Protein AF-A0A2H6GKY4-F1 (afdb_monomer)

Mean predicted aligned error: 10.93 Å

pLDDT: mean 76.12, std 16.2, range [36.59, 93.25]

Solvent-accessible surface area (backbone atoms only — not comparable to full-atom values): 4920 Å² total; per-residue (Å²): 134,86,81,76,79,70,80,80,67,82,73,73,87,57,88,72,85,43,47,17,75,69,79,67,46,75,46,85,78,78,61,65,46,74,50,73,51,74,56,103,89,46,75,46,82,43,34,19,66,37,69,69,43,51,68,30,88,86,36,87,82,29,72,89,76,52,78,79,76,82,84,130

Foldseek 3Di:
DDPPPPPPPVPCPDCPFAAAPQPRHTADDAFPDWDWDDDPHDTDIHGHNDPCSVPPPVDPPPPVPDPDPDDD

Radius of gyration: 15.69 Å; Cα contacts (8 Å, |Δi|>4): 81; chains: 1; bounding box: 42×39×30 Å

Secondary structure (DSSP, 8-state):
------------SS---EEBTTT-PEE-SS-SEEEEEEETTEEEEEEESSHHHHS-TT-TT-GGGSPPPPP-

Structure (mmCIF, N/CA/C/O backbone):
data_AF-A0A2H6GKY4-F1
#
_entry.id   AF-A0A2H6GKY4-F1
#
loop_
_atom_site.group_PDB
_atom_site.id
_atom_site.type_symbol
_atom_site.label_atom_id
_atom_site.label_alt_id
_atom_site.label_comp_id
_atom_site.label_asym_id
_atom_site.label_entity_id
_atom_site.label_seq_id
_atom_site.pdbx_PDB_ins_code
_atom_site.Cartn_x
_atom_site.Cartn_y
_atom_site.Cartn_z
_atom_site.occupancy
_atom_site.B_iso_or_equiv
_atom_site.auth_seq_id
_atom_site.auth_comp_id
_atom_site.auth_asym_id
_atom_site.auth_atom_id
_atom_site.pdbx_PDB_model_num
ATOM 1 N N . MET A 1 1 ? -13.751 32.331 -15.138 1.00 36.59 1 MET A N 1
ATOM 2 C CA . MET A 1 1 ? -14.389 31.001 -15.056 1.00 36.59 1 MET A CA 1
ATOM 3 C C . MET A 1 1 ? -13.757 30.277 -13.881 1.00 36.59 1 MET A C 1
ATOM 5 O O . MET A 1 1 ? -12.598 29.914 -13.984 1.00 36.59 1 MET A O 1
ATOM 9 N N . ASN A 1 2 ? -14.463 30.158 -12.753 1.00 42.47 2 ASN A N 1
ATOM 10 C CA . ASN A 1 2 ? -13.992 29.372 -11.610 1.00 42.47 2 ASN A CA 1
ATOM 11 C C . ASN A 1 2 ? -14.465 27.934 -11.807 1.00 42.47 2 ASN A C 1
ATOM 13 O O . ASN A 1 2 ? -15.630 27.624 -11.568 1.00 42.47 2 ASN A O 1
ATOM 17 N N . THR A 1 3 ? -13.578 27.067 -12.280 1.00 46.22 3 THR A N 1
ATOM 18 C CA . THR A 1 3 ? -13.797 25.622 -12.255 1.00 46.22 3 THR A CA 1
ATOM 19 C C . THR A 1 3 ? -13.685 25.147 -10.812 1.00 46.22 3 THR A C 1
ATOM 21 O O . THR A 1 3 ? -12.594 24.883 -10.314 1.00 46.22 3 THR A O 1
ATOM 24 N N . PHE A 1 4 ? -14.825 25.063 -10.125 1.00 46.44 4 PHE A N 1
ATOM 25 C CA . PHE A 1 4 ? -14.953 24.244 -8.927 1.00 46.44 4 PHE A CA 1
ATOM 26 C C . PHE A 1 4 ? -14.788 22.783 -9.357 1.00 46.44 4 PHE A C 1
ATOM 28 O O . PHE A 1 4 ? -15.742 22.152 -9.808 1.00 46.44 4 PHE A O 1
ATOM 35 N N . PHE A 1 5 ? -13.577 22.241 -9.228 1.00 49.84 5 PHE A N 1
ATOM 36 C CA . PHE A 1 5 ? -13.408 20.798 -9.096 1.00 49.84 5 PHE A CA 1
ATOM 37 C C . PHE A 1 5 ? -14.050 20.415 -7.757 1.00 49.84 5 PHE A C 1
ATOM 39 O O . PHE A 1 5 ? -13.429 20.462 -6.698 1.00 49.84 5 PHE A O 1
ATOM 46 N N . SER A 1 6 ? -15.357 20.156 -7.801 1.00 53.81 6 SER A N 1
ATOM 47 C CA . SER A 1 6 ? -16.101 19.536 -6.712 1.00 53.81 6 SER A CA 1
ATOM 48 C C . SER A 1 6 ? -15.362 18.261 -6.334 1.00 53.81 6 SER A C 1
ATOM 50 O O . SER A 1 6 ? -15.213 17.380 -7.180 1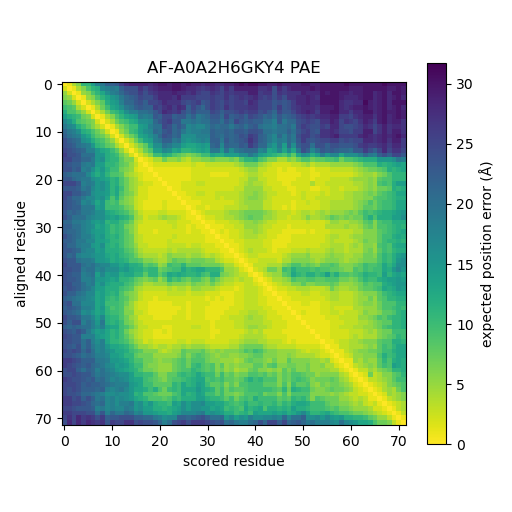.00 53.81 6 SER A O 1
ATOM 52 N N . GLN A 1 7 ? -14.874 18.214 -5.093 1.00 50.94 7 GLN A N 1
ATOM 53 C CA . GLN A 1 7 ? -14.187 17.088 -4.468 1.00 50.94 7 GLN A CA 1
ATOM 54 C C . GLN A 1 7 ? -14.793 15.769 -4.950 1.00 50.94 7 GLN A C 1
ATOM 56 O O . GLN A 1 7 ? -15.858 15.365 -4.483 1.00 50.94 7 GLN A O 1
ATOM 61 N N . SER A 1 8 ? -14.127 15.103 -5.894 1.00 48.06 8 SER A N 1
ATOM 62 C CA . SER A 1 8 ? -14.432 13.715 -6.216 1.00 48.06 8 SER A CA 1
ATOM 63 C C . SER A 1 8 ? -13.932 12.893 -5.040 1.00 48.06 8 SER A C 1
ATOM 65 O O . SER A 1 8 ? -12.856 12.312 -5.079 1.00 48.06 8 SER A O 1
ATOM 67 N N . ARG A 1 9 ? -14.692 12.900 -3.944 1.00 51.59 9 ARG A N 1
ATOM 68 C CA . ARG A 1 9 ? -14.624 11.809 -2.987 1.00 51.59 9 ARG A CA 1
ATOM 69 C C . ARG A 1 9 ? -15.220 10.651 -3.757 1.00 51.59 9 ARG A C 1
ATOM 71 O O . ARG A 1 9 ? -16.418 10.682 -4.044 1.00 51.59 9 ARG A O 1
ATOM 78 N N . LEU A 1 10 ? -14.385 9.700 -4.167 1.00 49.66 10 LEU A N 1
ATOM 79 C CA . LEU A 1 10 ? -14.834 8.339 -4.434 1.00 49.66 10 LEU A CA 1
ATOM 80 C C . LEU A 1 10 ? -15.690 7.950 -3.224 1.00 49.66 10 LEU A C 1
ATOM 82 O O . LEU A 1 10 ? -15.177 7.594 -2.171 1.00 49.66 10 LEU A O 1
ATOM 86 N N . CYS A 1 11 ? -17.001 8.176 -3.322 1.00 44.50 11 CYS A N 1
ATOM 87 C CA . CYS A 1 11 ? -17.933 7.819 -2.276 1.00 44.50 11 CYS A CA 1
ATOM 88 C C . CYS A 1 11 ? -17.951 6.304 -2.321 1.00 44.50 11 CYS A C 1
ATOM 90 O O . CYS A 1 11 ? -18.523 5.729 -3.251 1.00 44.50 11 CYS A O 1
ATOM 92 N N . THR A 1 12 ? -17.276 5.685 -1.356 1.00 52.78 12 THR A N 1
ATOM 93 C CA . THR A 1 12 ? -17.251 4.248 -1.080 1.00 52.78 12 THR A CA 1
ATOM 94 C C . THR A 1 12 ? -18.662 3.786 -0.715 1.00 52.78 12 THR A C 1
ATOM 96 O O . THR A 1 12 ? -19.007 3.465 0.418 1.00 52.78 12 THR A O 1
ATOM 99 N N . THR A 1 13 ? -19.538 3.794 -1.714 1.00 45.47 13 THR A N 1
ATOM 100 C CA . THR A 1 13 ? -20.876 3.211 -1.692 1.00 45.47 13 THR A CA 1
ATOM 101 C C . THR A 1 13 ? -20.705 1.706 -1.855 1.00 45.47 13 THR A C 1
ATOM 103 O O . THR A 1 13 ? -20.921 1.124 -2.910 1.00 45.47 13 THR A O 1
ATOM 106 N N . GLY A 1 14 ? -20.207 1.100 -0.782 1.00 47.44 14 GLY A N 1
ATOM 107 C CA . GLY A 1 14 ? -19.768 -0.283 -0.707 1.00 47.44 14 GLY A CA 1
ATOM 108 C C . GLY A 1 14 ? -18.487 -0.320 0.108 1.00 47.44 14 GLY A C 1
ATOM 109 O O . GLY A 1 14 ? -17.477 0.237 -0.310 1.00 47.44 14 GLY A O 1
ATOM 110 N N . THR A 1 15 ? -18.530 -0.938 1.287 1.00 53.09 15 THR A N 1
ATOM 111 C CA . THR A 1 15 ? -17.339 -1.261 2.078 1.00 53.09 15 THR A CA 1
ATOM 112 C C . THR A 1 15 ? -16.507 -2.263 1.289 1.00 53.09 15 THR A C 1
ATOM 114 O O . THR A 1 15 ? -16.615 -3.474 1.494 1.00 53.09 15 THR A O 1
ATOM 117 N N . VAL A 1 16 ? -15.725 -1.773 0.329 1.00 65.06 16 VAL A N 1
ATOM 118 C CA . VAL A 1 16 ? -14.592 -2.520 -0.200 1.00 65.06 16 VAL A CA 1
ATOM 119 C C . VAL A 1 16 ? -13.726 -2.788 1.022 1.00 65.06 16 VAL A C 1
ATOM 121 O O . VAL A 1 16 ? -13.338 -1.855 1.719 1.00 65.06 16 VAL A O 1
ATOM 124 N N . ASN A 1 17 ? -13.560 -4.060 1.384 1.00 77.69 17 ASN A N 1
ATOM 125 C CA . ASN A 1 17 ? -12.690 -4.400 2.499 1.00 77.69 17 ASN A CA 1
ATOM 126 C C . ASN A 1 17 ? -11.279 -3.982 2.086 1.00 77.69 17 ASN A C 1
ATOM 128 O O . ASN A 1 17 ? -10.722 -4.583 1.172 1.00 77.69 17 ASN A O 1
ATOM 132 N N . LEU A 1 18 ? -10.762 -2.938 2.724 1.00 88.19 18 LEU A N 1
ATOM 133 C CA . LEU A 1 18 ? -9.405 -2.459 2.524 1.00 88.19 18 LEU A CA 1
ATOM 134 C C . LEU A 1 18 ? -8.464 -3.303 3.384 1.00 88.19 18 LEU A C 1
ATOM 136 O O . LEU A 1 18 ? -8.792 -3.644 4.527 1.00 88.19 18 LEU A O 1
ATOM 140 N N . TRP A 1 19 ? -7.311 -3.647 2.830 1.00 91.56 19 TRP A N 1
ATOM 141 C CA . TRP A 1 19 ? -6.297 -4.465 3.486 1.00 91.56 19 TRP A CA 1
ATOM 142 C C . TRP A 1 19 ? -4.948 -3.787 3.323 1.00 91.56 19 TRP A C 1
ATOM 144 O O . TRP A 1 19 ? -4.639 -3.280 2.249 1.00 91.56 19 TRP A O 1
ATOM 154 N N . CYS A 1 20 ? -4.164 -3.766 4.394 1.00 91.12 20 CYS A N 1
ATOM 155 C CA . CYS A 1 20 ? -2.823 -3.214 4.356 1.00 91.12 20 CYS A CA 1
ATOM 156 C C . CYS A 1 20 ? -1.897 -4.156 3.588 1.00 91.12 20 CYS A C 1
ATOM 158 O O . CYS A 1 20 ? -1.741 -5.313 3.980 1.00 91.12 20 CYS A O 1
ATOM 160 N N . GLU A 1 21 ? -1.231 -3.647 2.559 1.00 91.06 21 GLU A N 1
ATOM 161 C CA . GLU A 1 21 ? -0.273 -4.425 1.766 1.00 91.06 21 GLU A CA 1
ATOM 162 C C . GLU A 1 21 ? 0.930 -4.900 2.595 1.00 91.06 21 GLU A C 1
ATOM 164 O O . GLU A 1 21 ? 1.435 -6.001 2.409 1.00 91.06 21 GLU A O 1
ATOM 169 N N . SER A 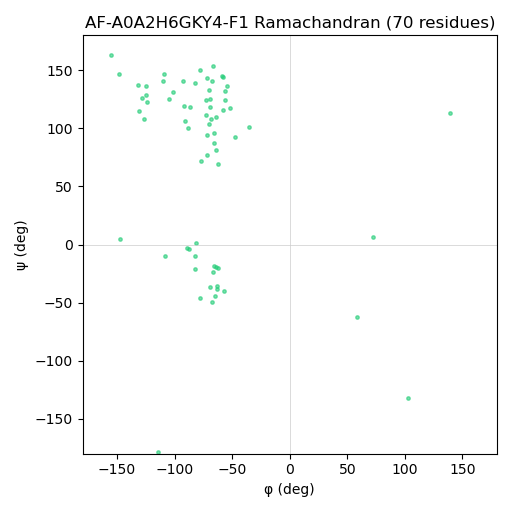1 22 ? 1.378 -4.080 3.550 1.00 91.50 22 SER A N 1
ATOM 170 C CA . SER A 1 22 ? 2.600 -4.347 4.320 1.00 91.50 22 SER A CA 1
ATOM 171 C C . SER A 1 22 ? 2.391 -5.394 5.421 1.00 91.50 22 SER A C 1
ATOM 173 O O . SER A 1 22 ? 3.197 -6.308 5.572 1.00 91.50 22 SER A O 1
ATOM 175 N N . CYS A 1 23 ? 1.308 -5.283 6.201 1.00 91.62 23 CYS A N 1
ATOM 176 C CA . CYS A 1 23 ? 1.065 -6.160 7.357 1.00 91.62 23 CYS A CA 1
ATOM 177 C C . CYS A 1 23 ? -0.074 -7.172 7.162 1.00 91.62 23 CYS A C 1
ATOM 179 O O . CYS A 1 23 ? -0.241 -8.063 7.994 1.00 91.62 23 CYS A O 1
ATOM 181 N N . GLY A 1 24 ? -0.871 -7.052 6.095 1.00 91.25 24 GLY A N 1
ATOM 182 C CA . GLY A 1 24 ? -2.005 -7.937 5.817 1.00 91.25 24 GLY A CA 1
ATOM 183 C C . GLY A 1 24 ? -3.216 -7.743 6.737 1.00 91.25 24 GLY A C 1
ATOM 184 O O . GLY A 1 24 ? -4.166 -8.522 6.664 1.00 91.25 24 GLY A O 1
ATOM 185 N N . GLU A 1 25 ? -3.211 -6.732 7.610 1.00 93.25 25 GLU A N 1
ATOM 186 C CA . GLU A 1 25 ? -4.354 -6.430 8.472 1.00 93.25 25 GLU A CA 1
ATOM 187 C C . GLU A 1 25 ? -5.457 -5.688 7.713 1.00 93.25 25 GLU A C 1
ATOM 189 O O . GLU A 1 25 ? -5.211 -4.917 6.781 1.00 93.25 25 GLU A O 1
ATOM 194 N N . LYS A 1 26 ? -6.703 -5.905 8.138 1.00 92.50 26 LYS A N 1
ATOM 195 C CA . LYS A 1 26 ? -7.853 -5.179 7.604 1.00 92.50 26 LYS A CA 1
ATOM 196 C C . LYS A 1 26 ? -7.805 -3.723 8.068 1.00 92.50 26 LYS A C 1
ATOM 198 O O . LYS A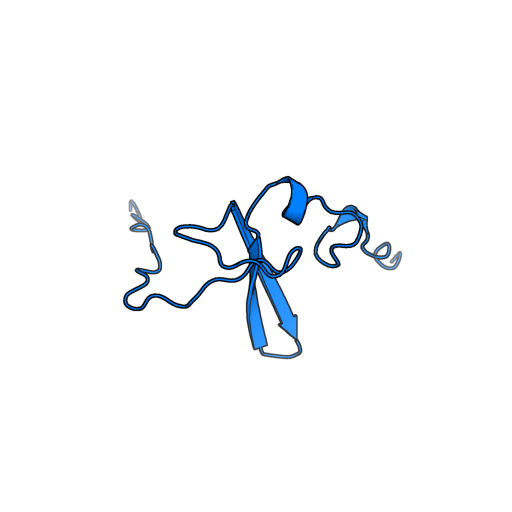 1 26 ? -7.661 -3.458 9.259 1.00 92.50 26 LYS A O 1
ATOM 203 N N . ILE A 1 27 ? -8.013 -2.792 7.145 1.00 89.56 27 ILE A N 1
ATOM 204 C CA . ILE A 1 27 ? -8.108 -1.365 7.451 1.00 89.56 27 ILE A CA 1
ATOM 205 C C . ILE A 1 27 ? -9.559 -1.039 7.819 1.00 89.56 27 ILE A C 1
ATOM 207 O O . ILE A 1 27 ? -10.483 -1.213 7.017 1.00 89.56 27 ILE A O 1
ATOM 211 N N . GLU A 1 28 ? -9.767 -0.572 9.050 1.00 88.19 28 GLU A N 1
ATOM 212 C CA . GLU A 1 28 ? -11.053 -0.039 9.499 1.00 88.19 28 GLU A CA 1
ATOM 213 C C . GLU A 1 28 ? -11.110 1.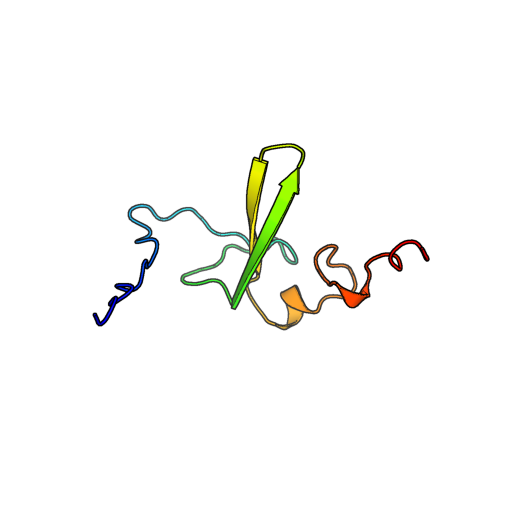472 9.243 1.00 88.19 28 GLU A C 1
ATOM 215 O O . GLU A 1 28 ? -10.486 2.258 9.951 1.00 88.19 28 GLU A O 1
ATOM 220 N N . GLY A 1 29 ? -11.878 1.886 8.231 1.00 84.62 29 GLY A N 1
ATOM 221 C CA . GLY A 1 29 ? -12.044 3.297 7.874 1.00 84.62 29 GLY A CA 1
ATOM 222 C C . GLY A 1 29 ? -11.221 3.696 6.652 1.00 84.62 29 GLY A C 1
ATOM 223 O O . GLY A 1 29 ? -11.297 3.028 5.623 1.00 84.62 29 GLY A O 1
ATOM 224 N N . GLU A 1 30 ? -10.503 4.814 6.750 1.00 87.94 30 GLU A N 1
ATOM 225 C CA . GLU A 1 30 ? -9.659 5.330 5.667 1.00 87.94 30 GLU A CA 1
ATOM 226 C C . GLU A 1 30 ? -8.218 4.809 5.809 1.00 87.94 30 GLU A C 1
ATOM 228 O O . GLU A 1 30 ? -7.713 4.714 6.933 1.00 87.94 30 GLU A O 1
ATOM 233 N N . PRO A 1 31 ? -7.548 4.462 4.697 1.00 90.62 31 PRO A N 1
ATOM 234 C CA . PRO A 1 31 ? -6.134 4.118 4.719 1.00 90.62 31 PRO A CA 1
ATOM 235 C C . PRO A 1 31 ? -5.292 5.348 5.082 1.00 90.62 31 PRO A C 1
ATOM 237 O O . PRO A 1 31 ? -5.692 6.488 4.846 1.00 90.62 31 PRO A O 1
ATOM 240 N N . TYR A 1 32 ? -4.112 5.113 5.654 1.00 90.19 32 TYR A N 1
ATOM 241 C CA . TYR A 1 32 ? -3.130 6.169 5.900 1.00 90.19 32 TYR A CA 1
ATOM 242 C C . TYR A 1 32 ? -2.616 6.760 4.583 1.00 90.19 32 TYR A C 1
ATOM 244 O O . TYR A 1 32 ? -2.517 7.977 4.454 1.00 90.19 32 TYR A O 1
ATOM 252 N N . GLU A 1 33 ? -2.303 5.889 3.625 1.00 89.25 33 GLU A N 1
ATOM 253 C CA . GLU A 1 33 ? -1.824 6.251 2.294 1.00 89.25 33 GLU A CA 1
ATOM 254 C C . GLU A 1 33 ? -2.310 5.205 1.284 1.00 89.25 33 GLU A C 1
ATOM 256 O O . GLU A 1 33 ? -2.409 4.017 1.619 1.00 89.25 33 GLU A O 1
ATOM 261 N N . THR A 1 34 ? -2.584 5.644 0.055 1.00 88.75 34 THR A N 1
ATOM 262 C CA . THR A 1 34 ? -2.960 4.766 -1.062 1.00 88.75 34 THR A CA 1
ATOM 263 C C . THR A 1 34 ? -2.064 5.067 -2.257 1.00 88.75 34 THR A C 1
ATOM 265 O O . THR A 1 34 ? -1.984 6.202 -2.726 1.00 88.75 34 THR A O 1
ATOM 268 N N . THR A 1 35 ? -1.423 4.032 -2.792 1.00 86.88 35 THR A N 1
ATOM 269 C CA . THR A 1 35 ? -0.670 4.091 -4.052 1.00 86.88 35 THR A CA 1
ATOM 270 C C . THR A 1 35 ? -1.339 3.216 -5.110 1.00 86.88 35 THR A C 1
ATOM 272 O O . THR A 1 35 ? -2.385 2.616 -4.866 1.00 86.88 35 THR A O 1
ATOM 275 N N . PHE A 1 36 ? -0.760 3.146 -6.304 1.00 85.75 36 PHE A N 1
ATOM 276 C CA . PHE A 1 36 ? -1.276 2.328 -7.395 1.00 85.75 36 PHE A CA 1
ATOM 277 C C . PHE A 1 36 ? -0.202 1.379 -7.908 1.00 85.75 36 PHE A C 1
ATOM 279 O O . PHE A 1 36 ? 0.896 1.803 -8.276 1.00 85.75 36 PHE A O 1
ATOM 286 N N . SER A 1 37 ? -0.551 0.097 -7.986 1.00 83.19 37 SER A N 1
ATOM 287 C CA . SER A 1 37 ? 0.226 -0.896 -8.717 1.00 83.19 37 SER A CA 1
ATOM 288 C C . SER A 1 37 ? -0.297 -0.978 -10.145 1.00 83.19 37 SER A C 1
ATOM 290 O O . SER A 1 37 ? -1.472 -1.264 -10.379 1.00 83.19 37 SER A O 1
ATOM 292 N N . GLY A 1 38 ? 0.567 -0.670 -11.110 1.00 81.69 38 GLY A N 1
ATOM 293 C CA . GLY A 1 38 ? 0.240 -0.718 -12.529 1.00 81.69 38 GLY A CA 1
ATOM 294 C C . GLY A 1 38 ? 0.854 -1.940 -13.203 1.00 81.69 38 GLY A C 1
ATOM 295 O O . GLY A 1 38 ? 2.074 -2.099 -13.186 1.00 81.69 38 GLY A O 1
ATOM 296 N N . TRP A 1 39 ? 0.041 -2.757 -13.875 1.00 78.19 39 TRP A N 1
ATOM 297 C CA . TRP A 1 39 ? 0.537 -3.809 -14.768 1.00 78.19 39 TRP A CA 1
ATOM 298 C C . TRP A 1 39 ? -0.155 -3.770 -16.130 1.00 78.19 39 TRP A C 1
ATOM 300 O O . TRP A 1 39 ? -1.347 -4.063 -16.242 1.00 78.19 39 TRP A O 1
ATOM 310 N N . CYS A 1 40 ? 0.625 -3.478 -17.180 1.00 79.06 40 CYS A N 1
ATOM 311 C CA . CYS A 1 40 ? 0.259 -3.464 -18.606 1.00 79.06 40 CYS A CA 1
ATOM 312 C C . CYS A 1 40 ? -0.896 -2.514 -18.994 1.00 79.06 40 CYS A C 1
ATOM 314 O O . CYS A 1 40 ? -0.692 -1.585 -19.771 1.00 79.06 40 CYS A O 1
ATOM 316 N N . CYS A 1 41 ? -2.094 -2.733 -18.462 1.00 80.75 41 CYS A N 1
ATOM 317 C CA . CYS A 1 41 ? -3.296 -1.925 -18.672 1.00 80.75 41 CYS A CA 1
ATOM 318 C C . CYS A 1 41 ? -4.221 -1.882 -17.441 1.00 80.75 41 CYS A C 1
ATOM 320 O O . CYS A 1 41 ? -5.322 -1.342 -17.533 1.00 80.75 41 CYS A O 1
ATOM 322 N N . CYS A 1 42 ? -3.804 -2.469 -16.315 1.00 76.56 42 CYS A N 1
ATOM 323 C CA . CYS A 1 42 ? -4.559 -2.498 -15.064 1.00 76.56 42 CYS A CA 1
ATOM 324 C C . CYS A 1 42 ? -3.859 -1.618 -14.028 1.00 76.56 42 CYS A C 1
ATOM 326 O O . CYS A 1 42 ? -2.629 -1.613 -13.963 1.00 76.56 42 CYS A O 1
ATOM 328 N N . PHE A 1 43 ? -4.650 -0.888 -13.245 1.00 80.56 43 PHE A N 1
ATOM 329 C CA . PHE A 1 43 ? -4.185 -0.088 -12.118 1.00 80.56 43 PHE A CA 1
ATOM 330 C C . PHE A 1 43 ? -5.003 -0.494 -10.900 1.00 80.56 43 PHE A C 1
ATOM 332 O O . PHE A 1 43 ? -6.190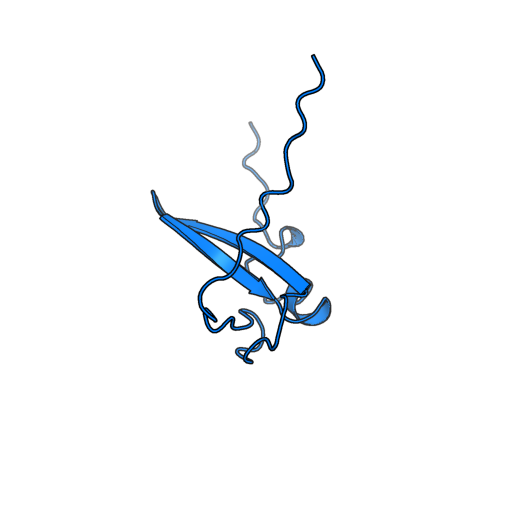 -0.170 -10.830 1.00 80.56 43 PHE A O 1
ATOM 339 N N . ASP A 1 44 ? -4.366 -1.202 -9.975 1.00 84.88 44 ASP A N 1
ATOM 340 C CA . ASP A 1 44 ? -4.992 -1.636 -8.733 1.00 84.88 44 ASP A CA 1
ATOM 341 C C . ASP A 1 44 ? -4.542 -0.712 -7.591 1.00 84.88 44 ASP A C 1
ATOM 343 O O . ASP A 1 44 ? -3.342 -0.427 -7.475 1.00 84.88 44 ASP A O 1
ATOM 347 N N . PRO A 1 45 ? -5.475 -0.193 -6.772 1.00 87.12 45 PRO A N 1
ATOM 348 C CA . PRO A 1 45 ? -5.116 0.566 -5.585 1.00 87.12 45 PRO A CA 1
ATOM 349 C C . PRO A 1 45 ? -4.450 -0.357 -4.562 1.00 87.12 45 PRO A C 1
ATOM 351 O O . PRO A 1 45 ? -4.864 -1.502 -4.379 1.00 87.12 45 PRO A O 1
ATOM 354 N N . ILE A 1 46 ? -3.425 0.164 -3.900 1.00 88.12 46 ILE A N 1
ATOM 355 C CA . ILE A 1 46 ? -2.678 -0.505 -2.840 1.00 88.12 46 ILE A CA 1
ATOM 356 C C . ILE A 1 46 ? -2.737 0.388 -1.606 1.00 88.12 46 ILE A C 1
ATOM 358 O O . ILE A 1 46 ? -2.311 1.544 -1.659 1.00 88.12 46 ILE A O 1
ATOM 362 N N . ASP A 1 47 ? -3.251 -0.149 -0.504 1.00 91.19 47 ASP A N 1
ATOM 363 C CA . ASP A 1 47 ? -3.550 0.608 0.708 1.00 91.19 47 ASP A CA 1
ATOM 364 C C . ASP A 1 47 ? -2.582 0.280 1.851 1.00 91.19 47 ASP A C 1
ATOM 366 O O . ASP A 1 47 ? -2.149 -0.863 2.031 1.00 91.19 47 ASP A O 1
ATOM 370 N N . PHE A 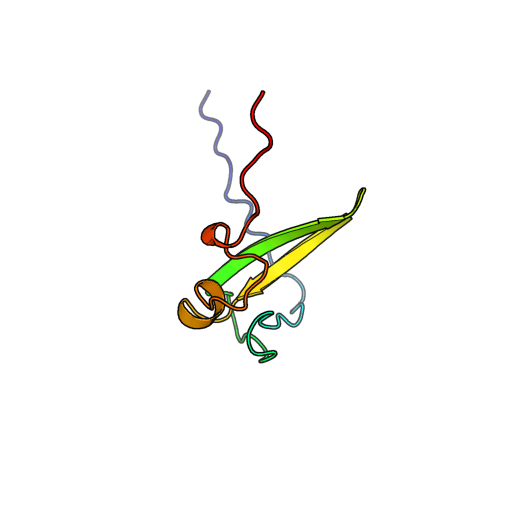1 48 ? -2.282 1.283 2.677 1.00 91.69 48 PHE A N 1
ATOM 371 C CA . PHE A 1 48 ? -1.440 1.142 3.866 1.00 91.69 48 PHE A CA 1
ATOM 372 C C . PHE A 1 48 ? -2.175 1.636 5.109 1.00 91.69 48 PHE A C 1
ATOM 374 O O . PHE A 1 48 ? -2.804 2.692 5.096 1.00 91.69 48 PHE A O 1
ATOM 381 N N . CYS A 1 49 ? -2.086 0.892 6.214 1.00 92.94 49 CYS A N 1
ATOM 382 C CA . CYS A 1 49 ? -2.782 1.243 7.457 1.00 92.94 49 CYS A CA 1
ATOM 383 C C . CYS A 1 49 ? -2.043 2.283 8.313 1.00 92.94 49 CYS A C 1
ATOM 385 O O . CYS A 1 49 ? -2.650 2.912 9.176 1.00 92.94 49 CYS A O 1
ATOM 387 N N . SER A 1 50 ? -0.732 2.453 8.122 1.00 92.94 50 SER A N 1
ATOM 388 C CA . SER A 1 50 ? 0.094 3.340 8.942 1.00 92.94 50 SER A CA 1
ATOM 389 C C . SER A 1 50 ? 1.336 3.826 8.198 1.00 92.94 50 SER A C 1
ATOM 391 O O . SER A 1 50 ? 1.771 3.218 7.217 1.00 92.94 50 SER A O 1
ATOM 393 N N . ARG A 1 51 ? 1.954 4.890 8.726 1.00 91.44 51 ARG A N 1
ATOM 394 C CA . ARG A 1 51 ? 3.251 5.387 8.249 1.00 91.44 51 ARG A CA 1
ATOM 395 C C . ARG A 1 51 ? 4.338 4.318 8.307 1.00 91.44 51 ARG A C 1
ATOM 397 O O . ARG A 1 51 ? 5.122 4.205 7.381 1.00 91.44 51 ARG A O 1
ATOM 404 N N . GLU A 1 52 ? 4.358 3.511 9.365 1.00 91.88 52 GLU A N 1
ATOM 405 C CA . GLU A 1 52 ? 5.338 2.427 9.517 1.00 91.88 52 GLU A CA 1
ATOM 406 C C . GLU A 1 52 ? 5.192 1.374 8.413 1.00 91.88 52 GLU A C 1
ATOM 408 O O . GLU A 1 52 ? 6.188 0.889 7.887 1.00 91.88 52 GLU A O 1
ATOM 413 N N . CYS A 1 53 ? 3.955 1.055 8.016 1.00 90.44 53 CYS A N 1
ATOM 414 C CA . CYS A 1 53 ? 3.689 0.142 6.906 1.00 90.44 53 CYS A CA 1
ATOM 415 C C . CYS A 1 53 ? 4.092 0.736 5.549 1.00 90.44 53 CYS A C 1
ATOM 417 O O . CYS A 1 53 ? 4.579 -0.002 4.693 1.00 90.44 53 CYS A O 1
ATOM 419 N N . TRP A 1 54 ? 3.904 2.047 5.368 1.00 88.50 54 TRP A N 1
ATOM 420 C CA . TRP A 1 54 ? 4.306 2.782 4.166 1.00 88.50 54 TRP A CA 1
ATOM 421 C C . TRP A 1 54 ? 5.833 2.852 4.015 1.00 88.50 54 TRP A C 1
ATOM 423 O O . TRP A 1 54 ? 6.369 2.487 2.971 1.00 88.50 54 TRP A O 1
ATOM 433 N N . GLU A 1 55 ? 6.527 3.251 5.081 1.00 87.00 55 GLU A N 1
ATOM 434 C CA . GLU A 1 55 ? 7.983 3.441 5.131 1.00 87.00 55 GLU A CA 1
ATOM 435 C C . GLU A 1 55 ? 8.763 2.129 5.338 1.00 87.00 55 GLU A C 1
ATOM 437 O O . GLU A 1 55 ? 9.992 2.154 5.421 1.00 87.00 55 GLU A O 1
ATOM 442 N N . ASN A 1 56 ? 8.085 0.976 5.427 1.00 85.94 56 ASN A N 1
ATOM 443 C CA . ASN A 1 56 ? 8.740 -0.316 5.619 1.00 85.94 56 ASN A CA 1
ATOM 444 C C . ASN A 1 56 ? 9.776 -0.553 4.496 1.00 85.94 56 ASN A C 1
ATOM 446 O O . ASN A 1 56 ? 9.412 -0.515 3.321 1.00 85.94 56 ASN A O 1
ATOM 450 N N . PRO A 1 57 ? 11.057 -0.815 4.808 1.00 78.19 57 PRO A N 1
ATOM 451 C CA . PRO A 1 57 ? 12.086 -1.042 3.793 1.00 78.19 57 PRO A CA 1
ATOM 452 C C . PRO A 1 57 ? 11.844 -2.295 2.941 1.00 78.19 57 PRO A C 1
ATOM 454 O O . PRO A 1 57 ? 12.401 -2.394 1.853 1.00 78.19 57 PRO A O 1
ATOM 457 N N . GLU A 1 58 ? 11.023 -3.242 3.396 1.00 79.50 58 GLU A N 1
ATOM 458 C CA . GLU A 1 58 ? 10.614 -4.406 2.598 1.00 79.50 58 GLU A CA 1
ATOM 459 C C . GLU A 1 58 ? 9.451 -4.088 1.641 1.00 79.50 58 GLU A C 1
ATOM 461 O O . GLU A 1 58 ? 9.135 -4.883 0.755 1.00 79.50 58 GLU A O 1
ATOM 466 N N . ASN A 1 59 ? 8.825 -2.914 1.780 1.00 76.31 59 ASN A N 1
ATOM 467 C CA . ASN A 1 59 ? 7.754 -2.466 0.905 1.00 76.31 59 ASN A CA 1
ATOM 468 C C . ASN A 1 59 ? 8.299 -2.163 -0.501 1.00 76.31 59 ASN A C 1
ATOM 470 O O . ASN A 1 59 ? 9.107 -1.249 -0.694 1.00 76.31 59 ASN A O 1
ATOM 474 N N . MET A 1 60 ? 7.808 -2.892 -1.507 1.00 72.12 60 MET A N 1
ATOM 475 C CA . MET A 1 60 ? 8.175 -2.686 -2.917 1.00 72.12 60 MET A CA 1
ATOM 476 C C . MET A 1 60 ? 7.705 -1.331 -3.470 1.00 72.12 60 MET A C 1
ATOM 478 O O . MET A 1 60 ? 8.218 -0.856 -4.486 1.00 72.12 60 MET A O 1
ATOM 482 N N . PHE A 1 61 ? 6.746 -0.691 -2.798 1.00 73.00 61 PHE A N 1
ATOM 483 C CA . PHE A 1 61 ? 6.215 0.618 -3.171 1.00 73.00 61 PHE A CA 1
ATOM 484 C C . PHE A 1 61 ? 7.004 1.789 -2.570 1.00 73.00 61 PHE A C 1
ATOM 486 O O . PHE A 1 61 ? 6.730 2.938 -2.915 1.00 73.00 61 PHE A O 1
ATOM 493 N N . ASN A 1 62 ? 8.007 1.522 -1.725 1.00 69.12 62 ASN A N 1
ATOM 494 C CA . ASN A 1 62 ? 8.928 2.557 -1.273 1.00 69.12 62 ASN A CA 1
ATOM 495 C C . ASN A 1 62 ? 9.872 2.941 -2.426 1.00 69.12 62 ASN A C 1
ATOM 497 O O . ASN A 1 62 ? 10.729 2.160 -2.844 1.00 69.12 62 ASN A O 1
ATOM 501 N N . THR A 1 63 ? 9.716 4.165 -2.932 1.00 67.56 63 THR A N 1
ATOM 502 C CA . THR A 1 63 ? 10.487 4.69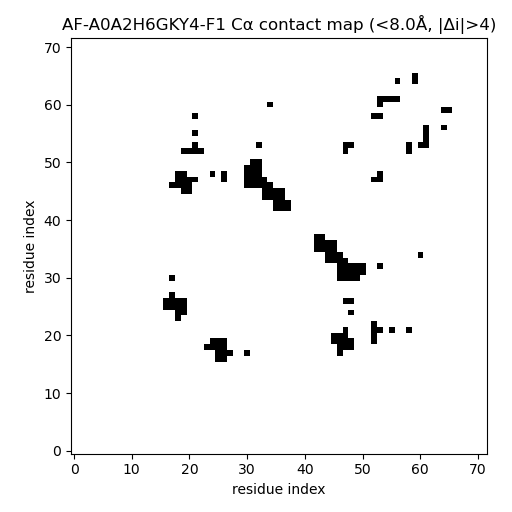6 -4.065 1.00 67.56 63 THR A CA 1
ATOM 503 C C . THR A 1 63 ? 11.986 4.789 -3.794 1.00 67.56 63 THR A C 1
ATOM 505 O O . THR A 1 63 ? 12.765 4.827 -4.742 1.00 67.56 63 THR A O 1
ATOM 508 N N . GLU A 1 64 ? 12.413 4.806 -2.528 1.00 71.94 64 GLU A N 1
ATOM 509 C CA . GLU A 1 64 ? 13.838 4.784 -2.169 1.00 71.94 64 GLU A CA 1
ATOM 510 C C . GLU A 1 64 ? 14.517 3.456 -2.542 1.00 71.94 64 GLU A C 1
ATOM 512 O O . GLU A 1 64 ? 15.724 3.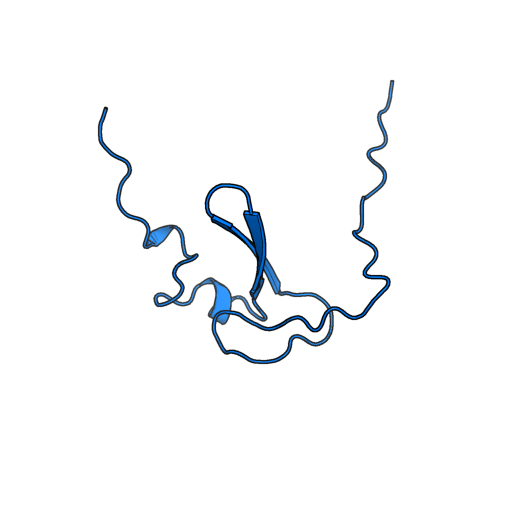427 -2.773 1.00 71.94 64 GLU A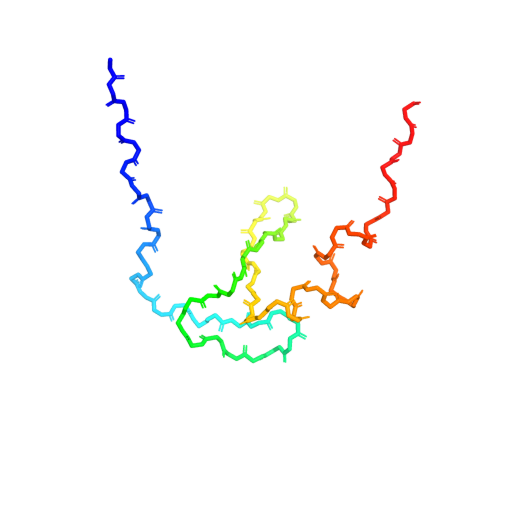 O 1
ATOM 517 N N . ASN A 1 65 ? 13.746 2.370 -2.657 1.00 67.56 65 ASN A N 1
ATOM 518 C CA . ASN A 1 65 ? 14.242 1.049 -3.046 1.00 67.56 65 ASN A CA 1
ATOM 519 C C . ASN A 1 65 ? 14.229 0.814 -4.562 1.00 67.56 65 ASN A C 1
ATOM 521 O O . ASN A 1 65 ? 14.614 -0.264 -5.026 1.00 67.56 65 ASN A O 1
ATOM 525 N N . TRP A 1 66 ? 13.729 1.768 -5.349 1.00 74.00 66 TRP A N 1
ATOM 526 C CA . TRP A 1 66 ? 13.613 1.577 -6.788 1.00 74.00 66 TRP A CA 1
ATOM 527 C C . TRP A 1 66 ? 14.994 1.621 -7.447 1.00 74.00 66 TRP A C 1
ATOM 529 O O . TRP A 1 66 ? 15.860 2.392 -7.026 1.00 74.00 66 TRP A O 1
ATOM 539 N N . PRO A 1 67 ? 15.231 0.794 -8.481 1.00 77.44 67 PRO A N 1
ATOM 540 C CA . PRO A 1 67 ? 16.482 0.857 -9.220 1.00 77.44 67 PRO A CA 1
ATOM 541 C C . PRO A 1 67 ? 16.674 2.263 -9.796 1.00 77.44 67 PRO A C 1
ATOM 543 O O . PRO A 1 67 ? 15.708 2.901 -10.221 1.00 77.44 67 PRO A O 1
ATOM 546 N N . GLU A 1 68 ? 17.926 2.735 -9.835 1.00 82.56 68 GLU A N 1
ATOM 547 C CA . GLU A 1 68 ? 18.226 4.013 -10.478 1.00 82.56 68 GLU A CA 1
ATOM 548 C C . GLU A 1 68 ? 17.693 4.002 -11.921 1.00 82.56 68 GLU A C 1
ATOM 550 O O . GLU A 1 68 ? 17.868 3.006 -12.638 1.00 82.56 68 GLU A O 1
ATOM 555 N N . PRO A 1 69 ? 17.049 5.093 -12.370 1.00 77.81 69 PRO A N 1
ATOM 556 C CA . PRO A 1 69 ? 16.629 5.199 -13.755 1.00 77.81 69 PRO A CA 1
ATOM 557 C C . PRO A 1 69 ? 17.855 5.072 -14.668 1.00 77.81 69 PRO A C 1
ATOM 559 O O . PRO A 1 69 ? 18.957 5.513 -14.328 1.00 77.81 69 PRO A O 1
ATOM 562 N N . ALA A 1 70 ? 17.673 4.453 -15.836 1.00 80.00 70 ALA A N 1
ATOM 563 C CA . ALA A 1 70 ? 18.748 4.322 -16.810 1.00 80.00 70 ALA A CA 1
ATOM 564 C C . ALA A 1 70 ? 19.312 5.710 -17.162 1.00 80.00 70 ALA A C 1
ATOM 566 O O . ALA A 1 70 ? 18.554 6.643 -17.424 1.00 80.00 70 ALA A O 1
ATOM 567 N N . LYS A 1 71 ? 20.642 5.844 -17.152 1.00 75.88 71 LYS A N 1
ATOM 568 C CA . LYS A 1 71 ? 21.316 7.073 -17.586 1.00 75.88 71 LYS A CA 1
ATOM 569 C C . LYS A 1 71 ? 21.142 7.204 -19.101 1.00 75.88 71 LYS A C 1
ATOM 571 O O . LYS A 1 71 ? 21.460 6.254 -19.815 1.00 75.88 71 LYS A O 1
ATOM 576 N N . GLU A 1 72 ? 20.605 8.341 -19.542 1.00 67.94 72 GLU A N 1
ATOM 577 C CA . GLU A 1 72 ? 20.461 8.709 -20.961 1.00 67.94 72 GLU A CA 1
ATOM 578 C C . GLU A 1 72 ? 21.813 8.871 -21.669 1.00 67.94 72 GLU A C 1
ATOM 580 O O . GLU A 1 72 ? 22.782 9.338 -21.020 1.00 67.94 72 GLU A O 1
#

Sequence (72 aa):
MNTFFSQSRLCTTGTVNLWCESCGEKIEGEPYETTFSGWCCCFDPIDFCSRECWENPENMFNTENWPEPAKE